Protein AF-A0A7I8EKJ1-F1 (afdb_monomer_lite)

Sequence (95 aa):
MYDCLDTLPVNTARTSPPRTIGETSLRLKAPCPDAVVALCRAEVIASDLGYPTRRQGAELWIRAIDVHLALRLQALFPTLIACYEVPTRYRCHRR

Foldseek 3Di:
DDDDDDDDDPPPPVPPDDQPQAFKKKKKFQPDPVLQVLVVVLQVVLVVVPWDWDDDVRMIMTTNDDPVVSVVSCVVRVNIDMDIDDRDPDDPPDD

Structure (mmCIF, N/CA/C/O backbone):
data_AF-A0A7I8EKJ1-F1
#
_entry.id   AF-A0A7I8EKJ1-F1
#
loop_
_atom_site.group_PDB
_atom_site.id
_atom_site.type_symbol
_atom_site.label_atom_id
_atom_site.label_alt_id
_atom_site.label_comp_id
_atom_site.label_asym_id
_atom_site.label_entity_id
_atom_site.label_seq_id
_atom_site.pdbx_PDB_ins_code
_atom_site.Cartn_x
_atom_site.Cartn_y
_atom_site.Cartn_z
_atom_site.occupancy
_atom_site.B_iso_or_equiv
_atom_site.auth_seq_id
_atom_site.auth_comp_id
_atom_site.auth_asym_id
_atom_site.auth_atom_id
_atom_site.pdbx_PDB_model_num
ATOM 1 N N . MET A 1 1 ? -0.377 44.407 49.293 1.00 58.50 1 MET A N 1
ATOM 2 C CA . MET A 1 1 ? 0.891 44.456 48.546 1.00 58.50 1 MET A CA 1
ATOM 3 C C . MET A 1 1 ? 1.675 43.199 48.858 1.00 58.50 1 MET A C 1
ATOM 5 O O . MET A 1 1 ? 2.035 43.027 50.011 1.00 58.50 1 MET A O 1
ATOM 9 N N . TYR A 1 2 ?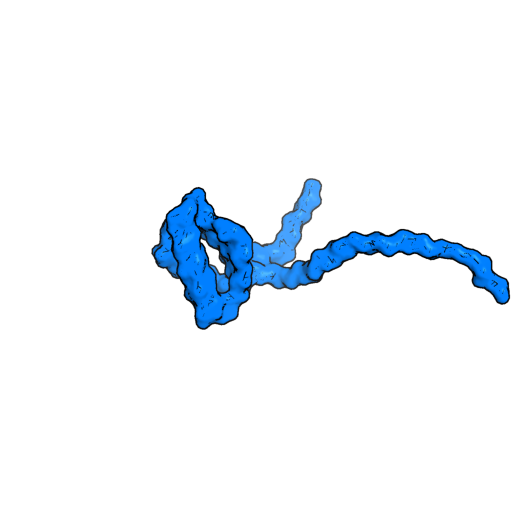 1.891 42.359 47.850 1.00 39.81 2 TYR A N 1
ATOM 10 C CA . TYR A 1 2 ? 3.037 41.460 47.734 1.00 39.81 2 TYR A CA 1
ATOM 11 C C . TYR A 1 2 ? 3.317 41.339 46.236 1.00 39.81 2 TYR A C 1
ATOM 13 O O . TYR A 1 2 ? 2.630 40.610 45.526 1.00 39.81 2 TYR A O 1
ATOM 21 N N . ASP A 1 3 ? 4.263 42.149 45.773 1.00 48.31 3 ASP A N 1
ATOM 22 C CA . ASP A 1 3 ? 5.082 41.842 44.607 1.00 48.31 3 ASP A CA 1
ATOM 23 C C . ASP A 1 3 ? 6.133 40.817 45.041 1.00 48.31 3 ASP A C 1
ATOM 25 O O . ASP A 1 3 ? 6.697 40.963 46.128 1.00 48.31 3 ASP A O 1
ATOM 29 N N . CYS A 1 4 ? 6.351 39.790 44.212 1.00 47.91 4 CYS A N 1
ATOM 30 C CA . CYS A 1 4 ? 7.666 39.317 43.752 1.00 47.91 4 CYS A CA 1
ATOM 31 C C . CYS A 1 4 ? 7.562 37.917 43.107 1.00 47.91 4 CYS A C 1
ATOM 33 O O . CYS A 1 4 ? 7.352 36.945 43.822 1.00 47.91 4 CYS A O 1
ATOM 35 N N . LEU A 1 5 ? 7.793 37.884 41.779 1.00 47.03 5 LEU A N 1
ATOM 36 C CA . LEU A 1 5 ? 8.667 36.954 41.021 1.00 47.03 5 LEU A CA 1
ATOM 37 C C . LEU A 1 5 ? 8.279 35.450 41.040 1.00 47.03 5 LEU A C 1
ATOM 39 O O . LEU A 1 5 ? 8.025 34.867 42.077 1.00 47.03 5 LEU A O 1
ATOM 43 N N . ASP A 1 6 ? 8.144 34.727 39.926 1.00 41.59 6 ASP A N 1
ATOM 44 C CA . ASP A 1 6 ? 9.099 34.563 38.831 1.00 41.59 6 ASP A CA 1
ATOM 45 C C . ASP A 1 6 ? 8.389 34.200 37.512 1.00 41.59 6 ASP A C 1
ATOM 47 O O . ASP A 1 6 ? 7.600 33.253 37.428 1.00 41.59 6 ASP A O 1
ATOM 51 N N . THR A 1 7 ? 8.727 34.908 36.436 1.00 48.75 7 THR A N 1
ATOM 52 C CA . THR A 1 7 ? 8.477 34.465 35.059 1.00 48.75 7 THR A CA 1
ATOM 53 C C . THR A 1 7 ? 9.375 33.274 34.741 1.00 48.75 7 THR A C 1
ATOM 55 O O . THR A 1 7 ? 10.523 33.438 34.325 1.00 48.75 7 THR A O 1
ATOM 58 N N . LEU A 1 8 ? 8.847 32.063 34.922 1.00 50.34 8 LEU A N 1
ATOM 59 C CA . LEU A 1 8 ? 9.475 30.850 34.408 1.00 50.34 8 LEU A CA 1
ATOM 60 C C . LEU A 1 8 ? 9.509 30.905 32.870 1.00 50.34 8 LEU A C 1
ATOM 62 O O . LEU A 1 8 ? 8.516 31.297 32.248 1.00 50.34 8 LEU A O 1
ATOM 66 N N . PRO A 1 9 ? 10.631 30.523 32.235 1.00 43.12 9 PRO A N 1
ATOM 67 C CA . PRO A 1 9 ? 10.754 30.560 30.789 1.00 43.12 9 PRO A CA 1
ATOM 68 C C . PRO A 1 9 ? 9.679 29.671 30.168 1.00 43.12 9 PRO A C 1
ATOM 70 O O . PRO A 1 9 ? 9.515 28.512 30.558 1.00 43.12 9 PRO A O 1
ATOM 73 N N . VAL A 1 10 ? 8.959 30.227 29.187 1.00 46.84 10 VAL A N 1
ATOM 74 C CA . VAL A 1 10 ? 8.078 29.488 28.283 1.00 46.84 10 VAL A CA 1
ATOM 75 C C . VAL A 1 10 ? 8.932 28.422 27.618 1.00 46.84 10 VAL A C 1
ATOM 77 O O . VAL A 1 10 ? 9.602 28.646 26.609 1.00 46.84 10 VAL A O 1
ATOM 80 N N . ASN A 1 11 ? 8.922 27.245 28.230 1.00 38.56 11 ASN A N 1
ATOM 81 C CA . ASN A 1 11 ? 9.424 26.034 27.641 1.00 38.56 11 ASN A CA 1
ATOM 82 C C . ASN A 1 11 ? 8.467 25.768 26.481 1.00 38.56 11 ASN A C 1
ATOM 84 O O . ASN A 1 11 ? 7.401 25.174 26.642 1.00 38.56 11 ASN A O 1
ATOM 88 N N . THR A 1 12 ? 8.825 26.276 25.303 1.00 45.88 12 THR A N 1
ATOM 89 C CA . THR A 1 12 ? 8.266 25.874 24.014 1.00 45.88 12 THR A CA 1
ATOM 90 C C . THR A 1 12 ? 8.735 24.445 23.756 1.00 45.88 12 THR A C 1
ATOM 92 O O . THR A 1 12 ? 9.406 24.129 22.775 1.00 45.88 12 THR A O 1
ATOM 95 N N . ALA A 1 13 ? 8.366 23.536 24.661 1.00 41.88 13 ALA A N 1
ATOM 96 C CA . ALA A 1 13 ? 8.210 22.149 24.322 1.00 41.88 13 ALA A CA 1
ATOM 97 C C . ALA A 1 13 ? 7.211 22.178 23.174 1.00 41.88 13 ALA A C 1
ATOM 99 O O . ALA A 1 13 ? 6.030 22.459 23.375 1.00 41.88 13 ALA A O 1
ATOM 100 N N . ARG A 1 14 ? 7.722 21.988 21.953 1.00 42.69 14 ARG A N 1
ATOM 101 C CA . ARG A 1 14 ? 6.923 21.598 20.801 1.00 42.69 14 ARG A CA 1
ATOM 102 C C . ARG A 1 14 ? 6.039 20.472 21.305 1.00 42.69 14 ARG A C 1
ATOM 104 O O . ARG A 1 14 ? 6.498 19.338 21.441 1.00 42.69 14 ARG A O 1
ATOM 111 N N . THR A 1 15 ? 4.799 20.804 21.629 1.00 39.50 15 THR A N 1
ATOM 112 C CA . THR A 1 15 ? 3.737 19.850 21.857 1.00 39.50 15 THR A CA 1
ATOM 113 C C . THR A 1 15 ? 3.524 19.221 20.497 1.00 39.50 15 THR A C 1
ATOM 115 O O . THR A 1 15 ? 2.709 19.650 19.686 1.00 39.50 15 THR A O 1
ATOM 118 N N . SER A 1 16 ? 4.351 18.215 20.199 1.00 48.84 16 SER A N 1
ATOM 119 C CA . SER A 1 16 ? 3.987 17.206 19.228 1.00 48.84 16 SER A CA 1
ATOM 120 C C . SER A 1 16 ? 2.557 16.814 19.587 1.00 48.84 16 SER A C 1
ATOM 122 O O . SER A 1 16 ? 2.328 16.499 20.764 1.00 48.84 16 SER A O 1
ATOM 124 N N . PRO A 1 17 ? 1.605 16.908 18.644 1.00 47.38 17 PRO A N 1
ATOM 125 C CA . PRO A 1 17 ? 0.211 16.633 18.939 1.00 47.38 17 PRO A CA 1
ATOM 126 C C . PRO A 1 17 ? 0.111 15.274 19.637 1.00 47.38 17 PRO A C 1
ATOM 128 O O . PRO A 1 17 ? 0.935 14.391 19.354 1.00 47.38 17 PRO A O 1
ATOM 131 N N . PRO A 1 18 ? -0.837 15.111 20.576 1.00 46.88 18 PRO A N 1
ATOM 132 C CA . PRO A 1 18 ? -0.998 13.861 21.301 1.00 46.88 18 PRO A CA 1
ATOM 133 C C . PRO A 1 18 ? -1.079 12.740 20.265 1.00 46.88 18 PRO A C 1
ATOM 135 O O . PRO A 1 18 ? -1.957 12.756 19.403 1.00 46.88 18 PRO A O 1
ATOM 138 N N . ARG A 1 19 ? -0.096 11.827 20.281 1.00 52.91 19 ARG A N 1
ATOM 139 C CA . ARG A 1 19 ? -0.089 10.661 19.393 1.00 52.91 19 ARG A CA 1
ATOM 140 C C . ARG A 1 19 ? -1.395 9.930 19.665 1.00 52.91 19 ARG A C 1
ATOM 142 O O . ARG A 1 19 ? -1.562 9.401 20.765 1.00 52.91 19 ARG A O 1
ATOM 149 N N . THR A 1 20 ? -2.325 9.980 18.711 1.00 51.50 20 THR A N 1
ATOM 150 C CA . THR A 1 20 ? -3.578 9.243 18.810 1.00 51.50 20 THR A CA 1
ATOM 151 C C . THR A 1 20 ? -3.226 7.794 19.103 1.00 51.50 20 THR A C 1
ATOM 153 O O . THR A 1 20 ? -2.280 7.241 18.536 1.00 51.50 20 THR A O 1
ATOM 156 N N . ILE A 1 21 ? -3.914 7.241 20.101 1.00 54.97 21 ILE A N 1
ATOM 157 C CA . ILE A 1 21 ? -3.795 5.849 20.526 1.00 54.97 21 ILE A CA 1
ATOM 158 C C . ILE A 1 21 ? -3.782 4.996 19.261 1.00 54.97 21 ILE A C 1
ATOM 160 O O . ILE A 1 21 ? -4.658 5.146 18.416 1.00 54.97 21 ILE A O 1
ATOM 164 N N . GLY A 1 22 ? -2.700 4.230 19.118 1.00 65.56 22 GLY A N 1
ATOM 165 C CA . GLY A 1 22 ? -2.160 3.849 17.826 1.00 65.56 22 GLY A CA 1
ATOM 166 C C . GLY A 1 22 ? -3.198 3.261 16.880 1.00 65.56 22 GLY A C 1
ATOM 167 O O . GLY A 1 22 ? -3.988 2.394 17.246 1.00 65.56 22 GLY A O 1
ATOM 168 N N . GLU A 1 23 ? -3.168 3.764 15.657 1.00 79.69 23 GLU A N 1
ATOM 169 C CA . GLU A 1 23 ? -3.906 3.235 14.522 1.00 79.69 23 GLU A CA 1
ATOM 170 C C . GLU A 1 23 ? -2.966 2.319 13.740 1.00 79.69 23 GLU A C 1
ATOM 172 O O . GLU A 1 23 ? -1.753 2.550 13.701 1.00 79.69 23 GLU A O 1
ATOM 177 N N . THR A 1 24 ? -3.514 1.284 13.107 1.00 88.69 24 THR A N 1
ATOM 178 C CA . THR A 1 24 ? -2.752 0.499 12.138 1.00 88.69 24 THR A CA 1
ATOM 179 C C . THR A 1 24 ? -2.289 1.407 11.012 1.00 88.69 24 THR A C 1
ATOM 181 O O . THR A 1 24 ? -3.033 2.274 10.543 1.00 88.69 24 THR A O 1
ATOM 184 N N . SER A 1 25 ? -1.047 1.242 10.581 1.00 92.50 25 SER A N 1
ATOM 185 C CA . SER A 1 25 ? -0.528 2.040 9.479 1.00 92.50 25 SER A CA 1
ATOM 186 C C . SER A 1 25 ? 0.306 1.203 8.533 1.00 92.50 25 SER A C 1
ATOM 188 O O . SER A 1 25 ? 0.947 0.234 8.929 1.00 92.50 25 SER A O 1
ATOM 190 N N . LEU A 1 26 ? 0.272 1.575 7.263 1.00 94.88 26 LEU A N 1
ATOM 191 C CA . LEU A 1 26 ? 1.122 1.021 6.228 1.00 94.88 26 LEU A CA 1
ATOM 192 C C . LEU A 1 26 ? 2.092 2.108 5.791 1.00 94.88 26 LEU A C 1
ATOM 194 O O . LEU A 1 26 ? 1.679 3.190 5.372 1.00 94.88 26 LEU A O 1
ATOM 198 N N . ARG A 1 27 ? 3.382 1.804 5.857 1.00 96.12 27 ARG A N 1
ATOM 199 C CA . ARG A 1 27 ? 4.432 2.618 5.259 1.00 96.12 27 ARG A CA 1
ATOM 200 C C . ARG A 1 27 ? 4.921 1.934 3.992 1.00 96.12 27 ARG A C 1
ATOM 202 O O . ARG A 1 27 ? 5.382 0.797 4.046 1.00 96.12 27 ARG A O 1
ATOM 209 N N . LEU A 1 28 ? 4.835 2.639 2.873 1.00 95.81 28 LEU A N 1
ATOM 210 C CA . LEU A 1 28 ? 5.382 2.223 1.587 1.00 95.81 28 LEU A CA 1
ATOM 211 C C . LEU A 1 28 ? 6.612 3.069 1.269 1.00 95.81 28 LEU A C 1
ATOM 213 O O . LEU A 1 28 ? 6.596 4.288 1.443 1.00 95.81 28 LEU A O 1
ATOM 217 N N . LYS A 1 29 ? 7.679 2.428 0.795 1.00 96.69 29 LYS A N 1
ATOM 218 C CA . LYS A 1 29 ? 8.918 3.094 0.390 1.00 96.69 29 LYS A CA 1
ATOM 219 C C . LYS A 1 29 ? 9.306 2.695 -1.025 1.00 96.69 29 LYS A C 1
ATOM 221 O O . LYS A 1 29 ? 9.350 1.509 -1.344 1.00 96.69 29 LYS A O 1
ATOM 226 N N . ALA A 1 30 ? 9.621 3.688 -1.848 1.00 96.06 30 ALA A N 1
ATOM 227 C CA . ALA A 1 30 ? 10.198 3.488 -3.169 1.00 96.06 30 ALA A CA 1
ATOM 228 C C . ALA A 1 30 ? 11.729 3.340 -3.037 1.00 96.06 30 ALA A C 1
ATOM 230 O O . ALA A 1 30 ? 12.389 4.294 -2.616 1.00 96.06 30 ALA A O 1
ATOM 231 N N . PRO A 1 31 ? 12.316 2.167 -3.348 1.00 93.25 31 PRO A N 1
ATOM 232 C CA . PRO A 1 31 ? 13.762 1.954 -3.237 1.00 93.25 31 PRO A CA 1
ATOM 233 C C . PRO A 1 31 ? 14.559 2.639 -4.358 1.00 93.25 31 PRO A C 1
ATOM 235 O O . PRO A 1 31 ? 15.747 2.899 -4.193 1.00 93.25 31 PRO A O 1
ATOM 238 N N . CYS A 1 32 ? 13.914 2.938 -5.486 1.00 91.25 32 CYS A N 1
ATOM 239 C CA . CYS A 1 32 ? 14.510 3.566 -6.661 1.00 91.25 32 CYS A CA 1
ATOM 240 C C . CYS A 1 32 ? 13.585 4.656 -7.243 1.00 91.25 32 CYS A C 1
ATOM 242 O O . CYS A 1 32 ? 12.385 4.655 -6.947 1.00 91.25 32 CYS A O 1
ATOM 244 N N . PRO A 1 33 ? 14.109 5.579 -8.077 1.00 88.25 33 PRO A N 1
ATOM 245 C CA . PRO A 1 33 ? 13.318 6.658 -8.680 1.00 88.25 33 PRO A CA 1
ATOM 246 C C . PRO A 1 33 ? 12.123 6.162 -9.502 1.00 88.25 33 PRO A C 1
ATOM 248 O O . PRO A 1 33 ? 11.038 6.728 -9.407 1.00 88.25 33 PRO A O 1
ATOM 251 N N . ASP A 1 34 ? 12.278 5.062 -10.238 1.00 88.81 34 ASP A N 1
ATOM 252 C CA . ASP A 1 34 ? 11.207 4.515 -11.083 1.00 88.81 34 ASP A CA 1
ATOM 253 C C . ASP A 1 34 ? 10.022 3.991 -10.255 1.00 88.81 34 ASP A C 1
ATOM 255 O O . ASP A 1 34 ? 8.861 4.087 -10.660 1.00 88.81 34 ASP A O 1
ATOM 259 N N . ALA A 1 35 ? 10.288 3.512 -9.035 1.00 91.19 35 ALA A N 1
ATOM 260 C CA . ALA A 1 35 ? 9.256 3.062 -8.107 1.00 91.19 35 ALA A CA 1
ATOM 261 C C . ALA A 1 35 ? 8.440 4.222 -7.500 1.00 91.19 35 ALA A C 1
ATOM 263 O O . ALA A 1 35 ? 7.388 3.982 -6.904 1.00 91.19 35 ALA A O 1
ATOM 264 N N . VAL A 1 36 ? 8.854 5.484 -7.678 1.00 93.00 36 VAL A N 1
ATOM 265 C CA . VAL A 1 36 ? 8.081 6.654 -7.218 1.00 93.00 36 VAL A CA 1
ATOM 266 C C . VAL A 1 36 ? 6.739 6.748 -7.945 1.00 93.00 36 VAL A C 1
ATOM 268 O O . VAL A 1 36 ? 5.738 7.115 -7.333 1.00 93.00 36 VAL A O 1
ATOM 271 N N . VAL A 1 37 ? 6.669 6.339 -9.218 1.00 94.00 37 VAL A N 1
ATOM 272 C CA . VAL A 1 37 ? 5.401 6.301 -9.968 1.00 94.00 37 VAL A CA 1
ATOM 273 C C . VAL A 1 37 ? 4.420 5.313 -9.333 1.00 94.00 37 VAL A C 1
ATOM 275 O O . VAL A 1 37 ? 3.235 5.620 -9.198 1.00 94.00 37 VAL A O 1
ATOM 278 N N . ALA A 1 38 ? 4.905 4.147 -8.893 1.00 95.19 38 ALA A N 1
ATOM 279 C CA . ALA A 1 38 ? 4.091 3.177 -8.162 1.00 95.19 38 ALA A CA 1
ATOM 280 C C . ALA A 1 38 ? 3.606 3.747 -6.819 1.00 95.19 38 ALA A C 1
ATOM 282 O O . ALA A 1 38 ? 2.456 3.540 -6.445 1.00 95.19 38 ALA A O 1
ATOM 283 N N . LEU A 1 39 ? 4.447 4.528 -6.135 1.00 95.81 39 LEU A N 1
ATOM 284 C CA . LEU A 1 39 ? 4.103 5.185 -4.874 1.00 95.81 39 LEU A CA 1
ATOM 285 C C . LEU A 1 39 ? 3.000 6.243 -5.054 1.00 95.81 39 LEU A C 1
ATOM 287 O O . LEU A 1 39 ? 2.059 6.268 -4.264 1.00 95.81 39 LEU A O 1
ATOM 291 N N . CYS A 1 40 ? 3.047 7.043 -6.125 1.00 94.94 40 CYS A N 1
ATOM 292 C CA . CYS A 1 40 ? 1.965 7.974 -6.473 1.00 94.94 40 CYS A CA 1
ATOM 293 C C . CYS A 1 40 ? 0.652 7.239 -6.788 1.00 94.94 40 CYS A C 1
ATOM 295 O O . CYS A 1 40 ? -0.415 7.664 -6.356 1.00 94.94 40 CYS A O 1
ATOM 297 N N . ARG A 1 41 ? 0.710 6.113 -7.514 1.00 96.44 41 ARG A N 1
ATOM 298 C CA . ARG A 1 41 ? -0.489 5.301 -7.796 1.00 96.44 41 ARG A CA 1
ATOM 299 C C . ARG A 1 41 ? -1.086 4.713 -6.518 1.00 96.44 41 ARG A C 1
ATOM 301 O O . ARG A 1 41 ? -2.300 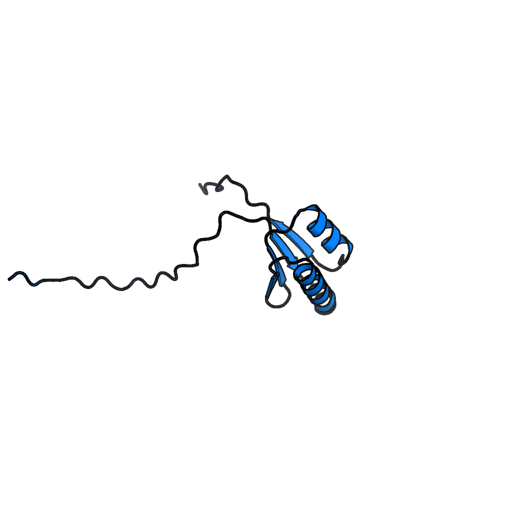4.746 -6.351 1.00 96.44 41 ARG A O 1
ATOM 308 N N . ALA A 1 42 ? -0.245 4.216 -5.614 1.00 95.69 42 ALA A N 1
ATOM 309 C CA . ALA A 1 42 ? -0.686 3.716 -4.316 1.00 95.69 42 ALA A CA 1
ATOM 310 C C . ALA A 1 42 ? -1.334 4.821 -3.462 1.00 95.69 42 ALA A C 1
ATOM 312 O O . ALA A 1 42 ? -2.348 4.565 -2.818 1.00 95.69 42 ALA A O 1
ATOM 313 N N . GLU A 1 43 ? -0.788 6.045 -3.488 1.00 96.31 43 GLU A N 1
ATOM 314 C CA . GLU A 1 43 ? -1.357 7.215 -2.802 1.00 96.31 43 GLU A CA 1
ATOM 315 C C . GLU A 1 43 ? -2.763 7.545 -3.313 1.00 96.31 43 GLU A C 1
ATOM 317 O O . GLU A 1 43 ? -3.674 7.713 -2.502 1.00 96.31 43 GLU A O 1
ATOM 322 N N . VAL A 1 44 ? -2.952 7.585 -4.636 1.00 96.81 44 VAL A N 1
ATOM 323 C CA . VAL A 1 44 ? -4.262 7.844 -5.255 1.00 96.81 44 VAL A CA 1
ATOM 324 C C . VAL A 1 44 ? -5.265 6.767 -4.855 1.00 96.81 44 VAL A C 1
ATOM 326 O O . VAL A 1 44 ? -6.304 7.099 -4.303 1.00 96.81 44 VAL A O 1
ATOM 329 N N . ILE A 1 45 ? -4.922 5.484 -5.017 1.00 96.12 45 ILE A N 1
ATOM 330 C CA . ILE A 1 45 ? -5.828 4.377 -4.667 1.00 96.12 45 ILE A CA 1
ATOM 331 C C . ILE A 1 45 ? -6.220 4.427 -3.186 1.00 96.12 45 ILE A C 1
ATOM 333 O O . ILE A 1 45 ? -7.390 4.276 -2.851 1.00 96.12 45 ILE A O 1
ATOM 337 N N . ALA A 1 46 ? -5.259 4.638 -2.285 1.00 95.06 46 ALA A N 1
ATOM 338 C CA . ALA A 1 46 ? -5.550 4.716 -0.857 1.00 95.06 46 ALA A CA 1
ATOM 339 C C . ALA A 1 46 ? -6.450 5.916 -0.516 1.00 95.06 46 ALA A C 1
ATOM 341 O O . ALA A 1 46 ? -7.358 5.777 0.302 1.00 95.06 46 ALA A O 1
ATOM 342 N N . SER A 1 47 ? -6.232 7.059 -1.171 1.00 94.94 47 SER A N 1
ATOM 343 C CA . SER A 1 47 ? -7.038 8.271 -0.983 1.00 94.94 47 SER A CA 1
ATOM 344 C C . SER A 1 47 ? -8.456 8.107 -1.545 1.00 94.94 47 SER A C 1
ATOM 346 O O . SER A 1 47 ? -9.415 8.485 -0.876 1.00 94.94 47 SER A O 1
ATOM 348 N N . ASP A 1 48 ? -8.606 7.475 -2.712 1.00 96.50 48 ASP A N 1
ATOM 349 C CA . ASP A 1 48 ? -9.902 7.168 -3.339 1.00 96.50 48 ASP A CA 1
ATOM 350 C C . ASP A 1 48 ? -10.735 6.199 -2.489 1.00 96.50 48 ASP A C 1
ATOM 352 O O . ASP A 1 48 ? -11.958 6.300 -2.423 1.00 96.50 48 ASP A O 1
ATOM 356 N N . LEU A 1 49 ? -10.068 5.277 -1.791 1.00 94.12 49 LEU A N 1
ATOM 357 C CA . LEU A 1 49 ? -10.696 4.377 -0.822 1.00 94.12 49 LEU A CA 1
ATOM 358 C C . LEU A 1 49 ? -10.976 5.049 0.538 1.00 94.12 49 LEU A C 1
ATOM 360 O O . LEU A 1 49 ? -11.516 4.405 1.436 1.00 94.12 49 LEU A O 1
ATOM 364 N N . GLY A 1 50 ? -10.628 6.329 0.699 1.00 94.31 50 GLY A N 1
ATOM 365 C CA . GLY A 1 50 ? -10.922 7.129 1.889 1.00 94.31 50 GLY A CA 1
ATOM 366 C C . GLY A 1 50 ? -9.910 6.999 3.030 1.00 94.31 50 GLY A C 1
ATOM 367 O O . GLY A 1 50 ? -10.183 7.474 4.135 1.00 94.31 50 GLY A O 1
ATOM 368 N N . TYR A 1 51 ? -8.747 6.381 2.804 1.00 94.00 51 TYR A N 1
ATOM 369 C CA . TYR A 1 51 ? -7.717 6.269 3.838 1.00 94.00 51 TYR A CA 1
ATOM 370 C C . TYR A 1 51 ? -6.873 7.546 3.920 1.00 94.00 51 TYR A C 1
ATOM 372 O O . TYR A 1 51 ? -6.435 8.063 2.891 1.00 94.00 51 TYR A O 1
ATOM 380 N N . PRO A 1 52 ? -6.562 8.046 5.131 1.00 94.44 52 PRO A N 1
ATOM 381 C CA . PRO A 1 52 ? -5.673 9.188 5.287 1.00 94.44 52 PRO A CA 1
ATOM 382 C C . PRO A 1 52 ? -4.257 8.850 4.813 1.00 94.44 52 PRO A C 1
ATOM 384 O O . PRO A 1 52 ? -3.588 7.975 5.376 1.00 94.44 52 PRO A O 1
ATOM 387 N N . THR A 1 53 ? -3.787 9.586 3.811 1.00 94.88 53 THR A N 1
ATOM 388 C CA . THR A 1 53 ? -2.454 9.443 3.228 1.00 94.88 53 THR A CA 1
ATOM 389 C C . THR A 1 53 ? -1.563 10.631 3.585 1.00 94.88 53 THR A C 1
ATOM 391 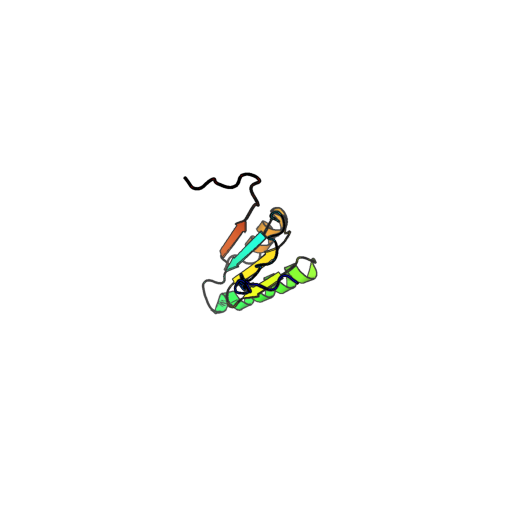O O . THR A 1 53 ? -2.009 11.763 3.780 1.00 94.88 53 THR A O 1
ATOM 394 N N . ARG A 1 54 ? -0.262 10.375 3.709 1.00 94.81 54 ARG A N 1
ATOM 395 C CA . ARG A 1 54 ? 0.768 11.408 3.818 1.00 94.81 54 ARG A CA 1
ATOM 396 C C . ARG A 1 54 ? 1.972 10.964 3.013 1.00 94.81 54 ARG A C 1
ATOM 398 O O . ARG A 1 54 ? 2.509 9.899 3.292 1.00 94.81 54 ARG A O 1
ATOM 405 N N . ARG A 1 55 ? 2.443 11.785 2.079 1.00 93.44 55 ARG A N 1
ATOM 406 C CA . ARG A 1 55 ? 3.667 11.518 1.314 1.00 93.44 55 ARG A CA 1
ATOM 407 C C . ARG A 1 55 ? 4.811 12.432 1.747 1.00 93.44 55 ARG A C 1
ATOM 409 O O . ARG A 1 55 ? 4.614 13.625 1.976 1.00 93.44 55 ARG A O 1
ATOM 416 N N . GLN A 1 56 ? 6.017 11.879 1.850 1.00 92.38 56 GLN A N 1
ATOM 417 C CA . GLN A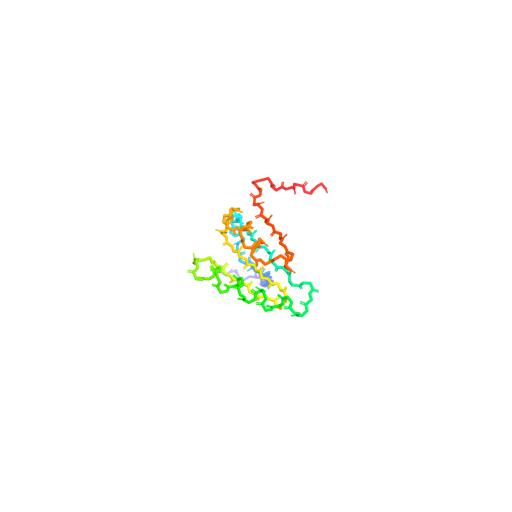 1 56 ? 7.254 12.625 2.100 1.00 92.38 56 GLN A CA 1
ATOM 418 C C . GLN A 1 56 ? 8.379 12.031 1.246 1.00 92.38 56 GLN A C 1
ATOM 420 O O . GLN A 1 56 ? 8.960 10.999 1.575 1.00 92.38 56 GLN A O 1
ATOM 425 N N . GLY A 1 57 ? 8.684 12.683 0.122 1.00 89.94 57 GLY A N 1
ATOM 426 C CA . GLY A 1 57 ? 9.693 12.197 -0.821 1.00 89.94 57 GLY A CA 1
ATOM 427 C C . GLY A 1 57 ? 9.335 10.819 -1.389 1.00 89.94 57 GLY A C 1
ATOM 428 O O . GLY A 1 57 ? 8.293 10.665 -2.024 1.00 89.94 57 GLY A O 1
ATOM 429 N N . ALA A 1 58 ? 10.207 9.837 -1.148 1.00 93.69 58 ALA A N 1
ATOM 430 C CA . ALA A 1 58 ? 10.080 8.448 -1.601 1.00 93.69 58 ALA A CA 1
ATOM 431 C C . ALA A 1 58 ? 9.338 7.537 -0.602 1.00 93.69 58 ALA A C 1
ATOM 433 O O . ALA A 1 58 ? 9.463 6.314 -0.664 1.00 93.69 58 ALA A O 1
ATOM 434 N N . GLU A 1 59 ? 8.604 8.118 0.345 1.00 95.38 59 GLU A N 1
ATOM 435 C CA . GLU A 1 59 ? 7.860 7.391 1.369 1.00 95.38 59 GLU A CA 1
ATOM 436 C C . GLU A 1 59 ? 6.401 7.862 1.425 1.00 95.38 59 GLU A C 1
ATOM 438 O O . GLU A 1 59 ? 6.108 9.056 1.310 1.00 95.38 59 GLU A O 1
ATOM 443 N N . LEU A 1 60 ? 5.491 6.909 1.608 1.00 95.94 60 LEU A N 1
ATOM 444 C CA . LEU A 1 60 ? 4.053 7.109 1.758 1.00 95.94 60 LEU A CA 1
ATOM 445 C C . LEU A 1 60 ? 3.595 6.431 3.047 1.00 95.94 60 LEU A C 1
ATOM 447 O O . LEU A 1 60 ? 3.891 5.261 3.277 1.00 95.94 60 LEU A O 1
ATOM 451 N N . TRP A 1 61 ? 2.849 7.158 3.868 1.00 96.00 61 TRP A N 1
ATOM 452 C CA . TRP A 1 61 ? 2.183 6.640 5.055 1.00 96.00 61 TRP A CA 1
ATOM 453 C C . TRP A 1 61 ? 0.684 6.624 4.807 1.00 96.00 61 TRP A C 1
ATOM 455 O O . TRP A 1 61 ? 0.108 7.644 4.430 1.00 96.00 61 TRP A O 1
ATOM 465 N N . ILE A 1 62 ? 0.062 5.481 5.060 1.00 95.06 62 ILE A N 1
ATOM 466 C CA . ILE A 1 62 ? -1.381 5.281 4.992 1.00 95.06 62 ILE A CA 1
ATOM 467 C C . ILE A 1 62 ? -1.835 4.874 6.391 1.00 95.06 62 ILE A C 1
ATOM 469 O O . ILE A 1 62 ? -1.324 3.905 6.955 1.00 95.06 62 ILE A O 1
ATOM 473 N N . ARG A 1 63 ? -2.749 5.639 6.984 1.00 93.50 63 ARG A N 1
ATOM 474 C CA . ARG A 1 63 ? -3.243 5.410 8.351 1.00 93.50 63 ARG A CA 1
ATOM 475 C C . ARG A 1 63 ? -4.583 4.688 8.350 1.00 93.50 63 ARG A C 1
ATOM 477 O O . ARG A 1 63 ? -5.306 4.727 7.362 1.00 93.50 63 ARG A O 1
ATOM 484 N N . ALA A 1 64 ? -4.903 4.066 9.483 1.00 91.81 64 ALA A N 1
ATOM 485 C CA . ALA A 1 64 ? -6.150 3.343 9.728 1.00 91.81 64 ALA A CA 1
ATOM 486 C C . ALA A 1 64 ? -6.471 2.280 8.658 1.00 91.81 64 ALA A C 1
ATOM 488 O O . ALA A 1 64 ? -7.631 1.955 8.422 1.00 91.81 64 ALA A O 1
ATOM 489 N N . ILE A 1 65 ? -5.437 1.742 8.005 1.00 91.94 65 ILE A N 1
ATOM 490 C CA . ILE A 1 65 ? -5.573 0.748 6.942 1.00 91.94 65 ILE A CA 1
ATOM 491 C C . ILE A 1 65 ? -5.647 -0.661 7.524 1.00 91.94 65 ILE A C 1
ATOM 493 O O . ILE A 1 65 ? -4.900 -1.023 8.446 1.00 91.94 65 ILE A O 1
ATOM 497 N N . ASP A 1 66 ? -6.560 -1.468 6.992 1.00 91.44 66 ASP A N 1
ATOM 498 C CA . ASP A 1 66 ? -6.688 -2.867 7.369 1.00 91.44 66 ASP A CA 1
ATOM 499 C C . ASP A 1 66 ? -5.581 -3.717 6.727 1.00 91.44 66 ASP A C 1
ATOM 501 O O . ASP A 1 66 ? -5.009 -3.386 5.685 1.00 91.44 66 ASP A O 1
ATOM 505 N N . VAL A 1 67 ? -5.263 -4.839 7.368 1.00 91.38 67 VAL A N 1
ATOM 506 C CA . VAL A 1 67 ? -4.173 -5.712 6.922 1.00 91.38 67 VAL A CA 1
ATOM 507 C C . VAL A 1 67 ? -4.445 -6.334 5.546 1.00 91.38 67 VAL A C 1
ATOM 509 O O . VAL A 1 67 ? -3.507 -6.544 4.778 1.00 91.38 67 VAL A O 1
ATOM 512 N N . HIS A 1 68 ? -5.705 -6.597 5.186 1.00 93.06 68 HIS A N 1
ATOM 513 C CA . HIS A 1 68 ? -6.031 -7.217 3.903 1.00 93.06 68 HIS A CA 1
ATOM 514 C C . HIS A 1 68 ? -5.823 -6.240 2.750 1.00 93.06 68 HIS A C 1
ATOM 516 O O . HIS A 1 68 ? -5.234 -6.617 1.733 1.00 93.06 68 HIS A O 1
ATOM 522 N N . LEU A 1 69 ? -6.248 -4.986 2.902 1.00 91.25 69 LEU A N 1
ATOM 523 C CA . LEU A 1 69 ? -5.988 -3.956 1.907 1.00 91.25 69 LEU A CA 1
ATOM 524 C C . LEU A 1 69 ? -4.497 -3.627 1.818 1.00 91.25 69 LEU A C 1
ATOM 526 O O . LEU A 1 69 ? -3.985 -3.461 0.712 1.00 91.25 69 LEU A O 1
ATOM 530 N N . ALA A 1 70 ? -3.782 -3.612 2.946 1.00 93.56 70 ALA A N 1
ATOM 531 C CA . ALA A 1 70 ? -2.337 -3.414 2.945 1.00 93.56 70 ALA A CA 1
ATOM 532 C C . ALA A 1 70 ? -1.602 -4.497 2.135 1.00 93.56 70 ALA A C 1
ATOM 534 O O . ALA A 1 70 ? -0.750 -4.182 1.301 1.00 93.56 70 ALA A O 1
ATOM 535 N N . LEU A 1 71 ? -1.980 -5.766 2.316 1.00 94.81 71 LEU A N 1
ATOM 536 C CA . LEU A 1 71 ? -1.442 -6.881 1.532 1.00 94.81 71 LEU A CA 1
ATOM 537 C C . LEU A 1 71 ? -1.811 -6.775 0.045 1.00 94.81 71 LEU A C 1
ATOM 539 O O . LEU A 1 71 ? -0.972 -7.046 -0.812 1.00 94.81 71 LEU A O 1
ATOM 543 N N . ARG A 1 72 ? -3.037 -6.342 -0.279 1.00 95.38 72 ARG A N 1
ATOM 544 C CA . ARG A 1 72 ? -3.466 -6.122 -1.671 1.00 95.38 72 ARG A CA 1
ATOM 545 C C . ARG A 1 72 ? -2.681 -5.000 -2.344 1.00 95.38 72 ARG A C 1
ATOM 547 O O . ARG A 1 72 ? -2.241 -5.181 -3.474 1.00 95.38 72 ARG A O 1
ATOM 554 N N . LEU A 1 73 ? -2.462 -3.877 -1.660 1.00 92.94 73 LEU A N 1
ATOM 555 C CA . LEU A 1 73 ? -1.627 -2.789 -2.175 1.00 92.94 73 LEU A CA 1
ATOM 556 C C . LEU A 1 73 ? -0.196 -3.266 -2.430 1.00 92.94 73 LEU A C 1
ATOM 558 O O . LEU A 1 73 ? 0.353 -2.982 -3.491 1.00 92.94 73 LEU A O 1
ATOM 562 N N . GLN A 1 74 ? 0.383 -4.046 -1.514 1.00 94.06 74 GLN A N 1
ATOM 563 C CA . GLN A 1 74 ? 1.719 -4.606 -1.721 1.00 94.06 74 GLN A CA 1
ATOM 564 C C . GLN A 1 74 ? 1.771 -5.570 -2.916 1.00 94.06 74 GLN A C 1
ATOM 566 O O . GLN A 1 74 ? 2.739 -5.556 -3.671 1.00 94.06 74 GLN A O 1
ATOM 571 N N . ALA A 1 75 ? 0.729 -6.379 -3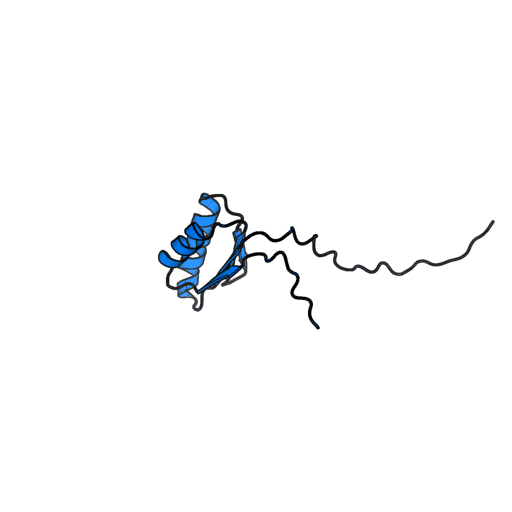.122 1.00 95.56 75 ALA A N 1
ATOM 572 C CA . ALA A 1 75 ? 0.638 -7.268 -4.278 1.00 95.56 75 ALA A CA 1
ATOM 573 C C . ALA A 1 75 ? 0.492 -6.502 -5.608 1.00 95.56 75 ALA A C 1
ATOM 575 O O . ALA A 1 75 ? 1.041 -6.929 -6.620 1.00 95.56 75 ALA A O 1
ATOM 576 N N . LEU A 1 76 ? -0.216 -5.365 -5.608 1.00 95.62 76 LEU A N 1
ATOM 577 C CA . LEU A 1 76 ? -0.359 -4.493 -6.782 1.00 95.62 76 LEU A CA 1
ATOM 578 C C . LEU A 1 76 ? 0.930 -3.731 -7.115 1.00 95.62 76 LEU A C 1
ATOM 580 O O . LEU A 1 76 ? 1.181 -3.427 -8.282 1.00 95.62 76 LEU A O 1
ATOM 584 N N . PHE A 1 77 ? 1.748 -3.428 -6.106 1.00 95.44 77 PHE A N 1
ATOM 585 C CA . PHE A 1 77 ? 2.971 -2.640 -6.244 1.00 95.44 77 PHE A CA 1
ATOM 586 C C . PHE A 1 77 ? 4.191 -3.380 -5.674 1.00 95.44 77 PHE A C 1
ATOM 588 O O . PHE A 1 77 ? 4.801 -2.912 -4.710 1.00 95.44 77 PHE A O 1
ATOM 595 N N . PRO A 1 78 ? 4.612 -4.505 -6.286 1.00 93.62 78 PRO A N 1
ATOM 596 C CA . PRO A 1 78 ? 5.693 -5.345 -5.759 1.00 93.62 78 PRO A CA 1
ATOM 597 C C . PRO A 1 78 ? 7.063 -4.649 -5.748 1.00 93.62 78 PRO A C 1
ATOM 599 O O . PRO A 1 78 ? 7.982 -5.097 -5.071 1.00 93.62 78 PRO A O 1
ATOM 602 N N . THR A 1 79 ? 7.211 -3.545 -6.485 1.00 94.06 79 THR A N 1
ATOM 603 C CA . THR A 1 79 ? 8.422 -2.712 -6.503 1.00 94.06 79 THR A CA 1
ATOM 604 C C . THR A 1 79 ? 8.579 -1.846 -5.250 1.00 94.06 79 THR A C 1
ATOM 606 O O . THR A 1 79 ? 9.638 -1.250 -5.055 1.00 94.06 79 THR A O 1
ATOM 609 N N . LEU A 1 80 ? 7.534 -1.718 -4.428 1.00 94.62 80 LEU A N 1
ATOM 610 C CA . LEU A 1 80 ? 7.564 -0.957 -3.182 1.00 94.62 80 LEU A CA 1
ATOM 611 C C . LEU A 1 80 ? 7.933 -1.863 -2.008 1.00 94.62 80 LEU A C 1
ATOM 613 O O . LEU A 1 80 ? 7.588 -3.042 -1.965 1.00 94.62 80 LEU A O 1
ATOM 617 N N . ILE A 1 81 ? 8.613 -1.288 -1.022 1.00 95.81 81 ILE A N 1
ATOM 618 C CA . ILE A 1 81 ? 8.862 -1.944 0.260 1.00 95.81 81 ILE A CA 1
ATOM 619 C C . ILE A 1 81 ? 7.734 -1.541 1.211 1.00 95.81 81 ILE A C 1
ATOM 621 O O . ILE A 1 81 ? 7.584 -0.353 1.503 1.00 95.81 81 ILE A O 1
ATOM 625 N N . ALA A 1 82 ? 6.968 -2.517 1.701 1.00 95.12 82 ALA A N 1
ATOM 626 C CA . ALA A 1 82 ? 5.897 -2.308 2.673 1.00 95.12 82 ALA A CA 1
ATOM 627 C C . ALA A 1 82 ? 6.317 -2.656 4.102 1.00 95.12 82 ALA A C 1
ATOM 629 O O . ALA A 1 82 ? 6.914 -3.700 4.359 1.00 95.12 82 ALA A O 1
ATOM 630 N N . CYS A 1 83 ? 5.916 -1.809 5.043 1.00 94.50 83 CYS A N 1
ATOM 631 C CA . CYS A 1 83 ? 5.977 -2.063 6.475 1.00 94.50 83 CYS A CA 1
ATOM 632 C C . CYS A 1 83 ? 4.598 -1.787 7.080 1.00 94.50 83 CYS A C 1
ATOM 634 O O . CYS A 1 83 ? 4.118 -0.656 7.027 1.00 94.50 83 CYS A O 1
ATOM 636 N N . TYR A 1 84 ? 3.958 -2.819 7.631 1.00 92.88 84 TYR A N 1
ATOM 637 C CA . TYR A 1 84 ? 2.677 -2.692 8.323 1.00 92.88 84 TYR A CA 1
ATOM 638 C C . TYR A 1 84 ? 2.918 -2.606 9.829 1.00 92.88 84 TYR A C 1
ATOM 640 O O . TYR A 1 84 ? 3.435 -3.540 10.442 1.00 92.88 84 TYR A O 1
ATOM 648 N N . GLU A 1 85 ? 2.565 -1.474 10.425 1.00 89.88 85 GLU A N 1
ATOM 649 C CA . GLU A 1 85 ? 2.730 -1.214 11.849 1.00 89.88 85 GLU A CA 1
ATOM 650 C C . GLU A 1 85 ? 1.405 -1.459 12.570 1.00 89.88 85 GLU A C 1
ATOM 652 O O . GLU A 1 85 ? 0.399 -0.791 12.313 1.00 89.88 85 GLU A O 1
ATOM 657 N N . VAL A 1 86 ? 1.420 -2.421 13.496 1.00 86.00 86 VAL A N 1
ATOM 658 C CA . VAL A 1 86 ? 0.295 -2.702 14.387 1.00 86.00 86 VAL A CA 1
ATOM 659 C C . VAL A 1 86 ? 0.565 -2.037 15.734 1.00 86.00 86 VAL A C 1
ATOM 661 O O . VAL A 1 86 ? 1.583 -2.324 16.368 1.00 86.00 86 VAL A O 1
ATOM 664 N N . PRO A 1 87 ? -0.336 -1.171 16.208 1.00 74.19 87 PRO A N 1
ATOM 665 C CA . PRO A 1 87 ? -0.202 -0.528 17.500 1.00 74.19 87 PRO A CA 1
ATOM 666 C C . PRO A 1 87 ? -0.374 -1.571 18.605 1.00 74.19 87 PRO A C 1
ATOM 668 O O . PRO A 1 87 ? -1.471 -2.064 18.867 1.00 74.19 87 PRO A O 1
ATOM 671 N N . THR A 1 88 ? 0.716 -1.937 19.273 1.00 69.38 88 THR A N 1
ATOM 672 C CA . THR A 1 88 ? 0.635 -2.824 20.432 1.00 69.38 88 THR A CA 1
ATOM 673 C C . THR A 1 88 ? 0.223 -2.016 21.663 1.00 69.38 88 THR A C 1
ATOM 675 O O . THR A 1 88 ? 0.751 -0.942 21.947 1.00 69.38 88 THR A O 1
ATOM 678 N N . ARG A 1 89 ? -0.746 -2.536 22.431 1.00 58.12 89 ARG A N 1
ATOM 679 C CA . ARG A 1 89 ? -1.195 -1.931 23.704 1.00 58.12 89 ARG A CA 1
ATOM 680 C C . ARG A 1 89 ? -0.099 -1.897 24.772 1.00 58.12 89 ARG A C 1
ATOM 682 O O . ARG A 1 89 ? -0.211 -1.168 25.753 1.00 58.12 89 ARG A O 1
ATOM 689 N N . TYR A 1 90 ? 0.960 -2.674 24.583 1.00 52.88 90 TYR A N 1
ATOM 690 C CA . TYR A 1 90 ? 2.082 -2.748 25.496 1.00 52.88 90 TYR A CA 1
ATOM 691 C C . TYR A 1 90 ? 3.164 -1.797 25.009 1.00 52.88 90 TYR A C 1
ATOM 693 O O . TYR A 1 90 ? 3.859 -2.074 24.031 1.00 52.88 90 TYR A O 1
ATOM 701 N N . ARG A 1 91 ? 3.329 -0.674 25.718 1.00 49.12 91 ARG A N 1
ATOM 702 C CA . ARG A 1 91 ? 4.595 0.057 25.684 1.00 49.12 91 ARG A CA 1
ATOM 703 C C . ARG A 1 91 ? 5.677 -0.980 25.965 1.00 49.12 91 ARG A C 1
ATOM 705 O O . ARG A 1 91 ? 5.690 -1.547 27.056 1.00 49.12 91 ARG A O 1
ATOM 712 N N . CYS A 1 92 ? 6.561 -1.243 25.006 1.00 52.34 92 CYS A N 1
ATOM 713 C CA . CYS A 1 92 ? 7.826 -1.887 25.320 1.00 52.34 92 CYS A CA 1
ATOM 714 C C . CYS A 1 92 ? 8.497 -0.974 26.349 1.00 52.34 92 CYS A C 1
ATOM 716 O O . CYS A 1 92 ? 9.021 0.083 25.991 1.00 52.34 92 CYS A O 1
ATOM 718 N N . HIS A 1 93 ? 8.376 -1.314 27.633 1.00 44.09 93 HIS A N 1
ATOM 719 C CA . HIS A 1 93 ? 9.111 -0.651 28.693 1.00 44.09 93 HIS A CA 1
ATOM 720 C C . HIS A 1 93 ? 10.585 -0.851 28.351 1.00 44.09 93 HIS A C 1
ATOM 722 O O . HIS A 1 93 ? 11.111 -1.955 28.480 1.00 44.09 93 HIS A O 1
ATOM 728 N N . ARG A 1 94 ? 11.227 0.200 27.828 1.00 47.72 94 ARG A N 1
ATOM 729 C CA . ARG A 1 94 ? 12.684 0.251 27.746 1.00 47.72 94 ARG A CA 1
ATO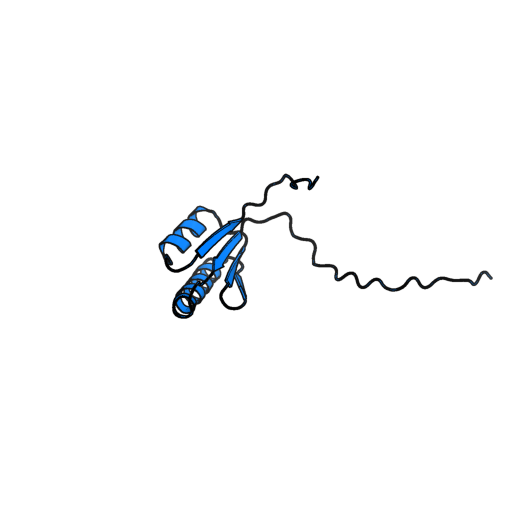M 730 C C . ARG A 1 94 ? 13.190 0.109 29.181 1.00 47.72 94 ARG A C 1
ATOM 732 O O . ARG A 1 94 ? 12.855 0.949 30.014 1.00 47.72 94 ARG A O 1
ATOM 739 N N . ARG A 1 95 ? 13.881 -0.998 29.456 1.00 45.12 95 ARG A N 1
ATOM 740 C CA . ARG A 1 95 ? 14.795 -1.093 30.595 1.00 45.12 95 ARG A CA 1
ATOM 741 C C . ARG A 1 95 ? 15.998 -0.201 30.334 1.00 45.12 95 ARG A C 1
ATOM 743 O O . ARG A 1 95 ? 16.355 -0.063 29.141 1.00 45.12 95 ARG A O 1
#

Secondary structure (DSSP, 8-state):
---------------PPP--SPPPEEEEE-SSTTHHHHHHHHHHHHHHTT--EEEETTEEEEES--HHHHHHHHHH-TTSEEEEEP--SS-----

pLDDT: mean 79.29, std 21.23, range [38.56, 96.81]

Radius of gyration: 20.17 Å; chains: 1; bounding box: 26×52×60 Å